Protein AF-A0A7C4W7H2-F1 (afdb_monomer)

Sequence (170 aa):
MSVNRYRPHLVVVMEDDSYRQLVNGAKLYARFSHNHIDARKLLGGWTKVLDGIDEEGELLKELRRFTHMHLLLLIDFDNQYDRRYEIFRERCQKADCYNRSFLLGIDHDQAEDLKHTQRNSFESLGKELVEGCLDPECPNSAWNEEHLRCNQTEIERMKKAGLFEWLFLA

Structure (mmCIF, N/CA/C/O backbone):
data_AF-A0A7C4W7H2-F1
#
_entry.id   AF-A0A7C4W7H2-F1
#
loop_
_atom_site.group_PDB
_atom_site.id
_atom_site.type_symbol
_atom_site.label_atom_id
_atom_site.label_alt_id
_atom_site.label_comp_id
_atom_site.label_asym_id
_atom_site.label_entity_id
_atom_site.label_seq_id
_atom_site.pdbx_PDB_ins_code
_atom_site.Cartn_x
_atom_site.Cartn_y
_atom_site.Cartn_z
_atom_site.occupancy
_atom_site.B_iso_or_equiv
_atom_site.auth_seq_id
_atom_site.auth_comp_id
_atom_site.auth_asym_id
_atom_site.auth_atom_id
_atom_site.pdbx_PDB_model_num
ATOM 1 N N . MET A 1 1 ? -9.414 6.781 -18.640 1.00 51.59 1 MET A N 1
ATOM 2 C CA . MET A 1 1 ? -10.633 5.971 -18.417 1.00 51.59 1 MET A CA 1
ATOM 3 C C . MET A 1 1 ? -10.859 5.879 -16.918 1.00 51.59 1 MET A C 1
ATOM 5 O O . MET A 1 1 ? -9.876 5.879 -16.189 1.00 51.59 1 MET A O 1
ATOM 9 N N . SER A 1 2 ? -12.108 5.896 -16.453 1.00 65.19 2 SER A N 1
ATOM 10 C CA . SER A 1 2 ? -12.407 5.739 -15.023 1.00 65.19 2 SER A CA 1
ATOM 11 C C . SER A 1 2 ? -12.396 4.252 -14.655 1.00 65.19 2 SER A C 1
ATOM 13 O O . SER A 1 2 ? -12.839 3.427 -15.453 1.00 65.19 2 SER A 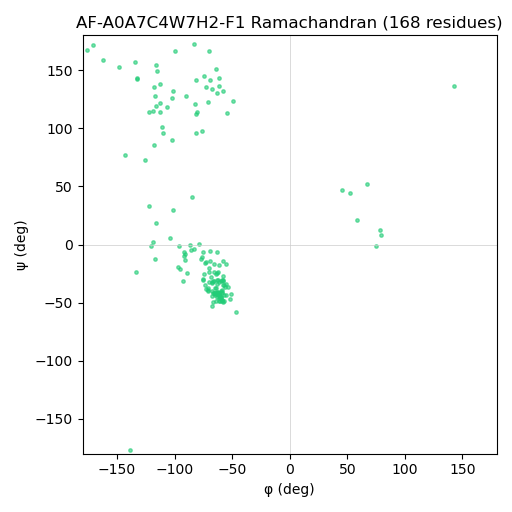O 1
ATOM 15 N N . VAL A 1 3 ? -11.873 3.915 -13.476 1.00 77.25 3 VAL A N 1
ATOM 16 C CA . VAL A 1 3 ? -11.821 2.539 -12.959 1.00 77.25 3 VAL A CA 1
ATOM 17 C C . VAL A 1 3 ? -13.234 2.044 -12.664 1.00 77.25 3 VAL A C 1
ATOM 19 O O . VAL A 1 3 ? -14.025 2.742 -12.025 1.00 77.25 3 VAL A O 1
ATOM 22 N N . ASN A 1 4 ? -13.562 0.824 -13.095 1.00 81.00 4 ASN A N 1
ATOM 23 C CA . ASN A 1 4 ? -14.842 0.209 -12.753 1.00 81.00 4 ASN A CA 1
ATOM 24 C C . ASN A 1 4 ? -14.817 -0.303 -11.304 1.00 81.00 4 ASN A C 1
ATOM 26 O O . ASN A 1 4 ? -14.373 -1.417 -11.034 1.00 81.00 4 ASN A O 1
ATOM 30 N N . ARG A 1 5 ? -15.355 0.498 -10.381 1.00 83.38 5 ARG A N 1
ATOM 31 C CA . ARG A 1 5 ? -15.348 0.229 -8.931 1.00 83.38 5 ARG A CA 1
ATOM 32 C C . ARG A 1 5 ? -16.229 -0.945 -8.481 1.00 83.38 5 ARG A C 1
ATOM 34 O O . ARG A 1 5 ? -16.206 -1.309 -7.310 1.00 83.38 5 ARG A O 1
ATOM 41 N N . TYR A 1 6 ? -17.007 -1.545 -9.384 1.00 81.69 6 TYR A N 1
ATOM 42 C CA . TYR A 1 6 ? -17.821 -2.733 -9.093 1.00 81.69 6 TYR A CA 1
ATOM 43 C C . TYR A 1 6 ? -17.099 -4.053 -9.387 1.00 81.69 6 TYR A C 1
ATOM 45 O O . TYR A 1 6 ? -17.598 -5.114 -9.022 1.00 81.69 6 TYR A O 1
ATOM 53 N N . ARG A 1 7 ? -15.936 -3.998 -10.044 1.00 88.06 7 ARG A N 1
ATOM 54 C CA . ARG A 1 7 ? -15.047 -5.146 -10.264 1.00 88.06 7 ARG A CA 1
ATOM 55 C C . ARG A 1 7 ? -13.895 -5.127 -9.252 1.00 88.06 7 ARG A C 1
ATOM 57 O O . ARG A 1 7 ? -13.703 -4.098 -8.598 1.00 88.06 7 ARG A O 1
ATOM 64 N N . PRO A 1 8 ? -13.132 -6.228 -9.109 1.00 90.75 8 PRO A N 1
ATOM 65 C CA . PRO A 1 8 ? -11.868 -6.202 -8.381 1.00 90.75 8 PRO A CA 1
ATOM 66 C C . PRO A 1 8 ? -10.999 -5.043 -8.859 1.00 90.75 8 PRO A C 1
ATOM 68 O O . PRO A 1 8 ? -10.762 -4.901 -10.055 1.00 90.75 8 PRO A O 1
ATOM 71 N N . HIS A 1 9 ? -10.601 -4.169 -7.943 1.00 92.44 9 HIS A N 1
ATOM 72 C CA . HIS A 1 9 ? -9.766 -3.018 -8.262 1.00 92.44 9 HIS A CA 1
ATOM 73 C C . HIS A 1 9 ? -8.860 -2.669 -7.086 1.00 92.44 9 HIS A C 1
ATOM 75 O O . HIS A 1 9 ? -9.182 -2.938 -5.928 1.00 92.44 9 HIS A O 1
ATOM 81 N N . LEU A 1 10 ? -7.725 -2.061 -7.409 1.00 93.19 10 LEU A N 1
ATOM 82 C CA . LEU A 1 10 ? -6.713 -1.590 -6.485 1.00 93.19 10 LEU A CA 1
ATOM 83 C C . LEU A 1 10 ? -6.770 -0.067 -6.411 1.00 93.19 10 LEU A C 1
ATOM 85 O O . LEU A 1 10 ? -6.532 0.621 -7.405 1.00 93.19 10 LEU A O 1
ATOM 89 N N . VAL A 1 11 ? -7.057 0.470 -5.234 1.00 94.00 11 VAL A N 1
ATOM 90 C CA . VAL A 1 11 ? -6.852 1.889 -4.948 1.00 94.00 11 VAL A CA 1
ATOM 91 C C . VAL A 1 11 ? -5.442 2.052 -4.405 1.00 94.00 11 VAL A C 1
ATOM 93 O O . VAL A 1 11 ? -5.065 1.362 -3.462 1.00 94.00 11 VAL A O 1
ATOM 96 N N . VAL A 1 12 ? -4.670 2.961 -4.995 1.00 93.38 12 VAL A N 1
ATOM 97 C CA . VAL A 1 12 ? -3.297 3.241 -4.566 1.00 93.38 12 VAL A CA 1
ATOM 98 C C . VAL A 1 12 ? -3.235 4.646 -3.987 1.00 93.38 12 VAL A C 1
ATOM 100 O O . VAL A 1 12 ? -3.566 5.617 -4.674 1.00 93.38 12 VAL A O 1
ATOM 103 N N . VAL A 1 13 ? -2.814 4.756 -2.731 1.00 93.69 13 VAL A N 1
ATOM 104 C CA . VAL A 1 13 ? -2.543 6.031 -2.057 1.00 93.69 13 VAL A CA 1
ATOM 105 C C . VAL A 1 13 ? -1.054 6.148 -1.780 1.00 93.69 13 VAL A C 1
ATOM 107 O O . VAL A 1 13 ? -0.402 5.171 -1.430 1.00 93.69 13 VAL A O 1
ATOM 110 N N . MET A 1 14 ? -0.515 7.341 -2.003 1.00 90.69 14 MET A N 1
ATOM 111 C CA . MET A 1 14 ? 0.924 7.580 -2.048 1.00 90.69 14 MET A CA 1
ATOM 112 C C . MET A 1 14 ? 1.279 8.794 -1.207 1.00 90.69 14 MET A C 1
ATOM 114 O O . MET A 1 14 ? 0.554 9.797 -1.198 1.00 90.69 14 MET A O 1
ATOM 118 N N . GLU A 1 15 ? 2.419 8.701 -0.539 1.00 89.06 15 GLU A N 1
ATOM 119 C CA . GLU A 1 15 ? 2.987 9.798 0.227 1.00 89.06 15 GLU A CA 1
ATOM 120 C C . GLU A 1 15 ? 3.448 10.958 -0.669 1.00 89.06 15 GLU A C 1
ATOM 122 O O . GLU A 1 15 ? 3.001 12.092 -0.460 1.00 89.06 15 GLU A O 1
ATOM 127 N N . ASP A 1 16 ? 4.280 10.679 -1.679 1.00 83.56 16 ASP A N 1
ATOM 128 C CA . ASP A 1 16 ? 5.051 11.684 -2.419 1.00 83.56 16 ASP A CA 1
ATOM 129 C C . ASP A 1 16 ? 5.105 11.460 -3.950 1.00 83.56 16 ASP A C 1
ATOM 131 O O . ASP A 1 16 ? 4.478 10.559 -4.517 1.00 83.56 16 ASP A O 1
ATOM 135 N N . ASP A 1 17 ? 5.859 12.324 -4.640 1.00 82.44 17 ASP A N 1
ATOM 136 C CA . ASP A 1 17 ? 6.041 12.258 -6.094 1.00 82.44 17 ASP A CA 1
ATOM 137 C C . ASP A 1 17 ? 6.833 11.025 -6.552 1.00 82.44 17 ASP A C 1
ATOM 139 O O . ASP A 1 17 ? 6.547 10.473 -7.617 1.00 82.44 17 ASP A O 1
ATOM 143 N N . SER A 1 18 ? 7.794 10.569 -5.747 1.00 82.88 18 SER A N 1
ATOM 144 C CA . SER A 1 18 ? 8.646 9.417 -6.047 1.00 82.88 18 SER A CA 1
ATOM 145 C C . SER A 1 18 ? 7.805 8.147 -6.184 1.00 82.88 18 SER A C 1
ATOM 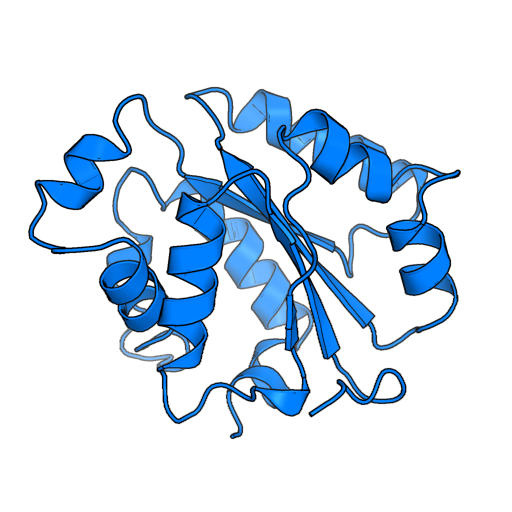147 O O . SER A 1 18 ? 7.901 7.437 -7.191 1.00 82.88 18 SER A O 1
ATOM 149 N N . TYR A 1 19 ? 6.874 7.918 -5.253 1.00 84.56 19 TYR A N 1
ATOM 150 C CA . TYR A 1 19 ? 5.927 6.802 -5.335 1.00 84.56 19 TYR A CA 1
ATOM 151 C C . TYR A 1 19 ? 4.961 6.933 -6.518 1.00 84.56 19 TYR A C 1
ATOM 153 O O . TYR A 1 19 ? 4.594 5.927 -7.129 1.00 84.56 19 TYR A O 1
ATOM 161 N N . ARG A 1 20 ? 4.596 8.157 -6.925 1.00 86.44 20 ARG A N 1
ATOM 162 C CA . ARG A 1 20 ? 3.811 8.364 -8.155 1.00 86.44 20 ARG A CA 1
ATOM 163 C C . ARG A 1 20 ? 4.576 7.930 -9.397 1.00 86.44 20 ARG A C 1
ATOM 165 O O . ARG A 1 20 ? 3.982 7.304 -10.274 1.00 86.44 20 ARG A O 1
ATOM 172 N N . GLN A 1 21 ? 5.864 8.252 -9.485 1.00 85.50 21 GLN A N 1
ATOM 173 C CA . GLN A 1 21 ? 6.711 7.807 -10.593 1.00 85.50 21 GLN A CA 1
ATOM 174 C C . GLN A 1 21 ? 6.842 6.283 -10.608 1.00 85.50 21 GLN A C 1
ATOM 176 O O . GLN A 1 21 ? 6.698 5.685 -11.670 1.00 85.50 21 GLN A O 1
ATOM 181 N N . LEU A 1 22 ? 6.993 5.652 -9.440 1.00 86.25 22 LEU A N 1
ATOM 182 C CA . LEU A 1 22 ? 7.002 4.194 -9.304 1.00 86.25 22 LEU A CA 1
ATOM 183 C C . LEU A 1 22 ? 5.696 3.570 -9.823 1.00 86.25 22 LEU A C 1
ATOM 185 O O . LEU A 1 22 ? 5.723 2.668 -10.658 1.00 86.25 22 LEU A O 1
ATOM 189 N N . VAL A 1 23 ? 4.538 4.093 -9.413 1.00 87.44 23 VAL A N 1
ATOM 190 C CA . VAL A 1 23 ? 3.231 3.606 -9.890 1.00 87.44 23 VAL A CA 1
ATOM 191 C C . VAL A 1 23 ? 3.043 3.834 -11.391 1.00 87.44 23 VAL A C 1
ATOM 193 O O . VAL A 1 23 ? 2.462 2.988 -12.071 1.00 87.44 23 VAL A O 1
ATOM 196 N N . ASN A 1 24 ? 3.515 4.958 -11.930 1.00 87.69 24 ASN A N 1
ATOM 197 C CA . ASN A 1 24 ? 3.479 5.209 -13.371 1.00 87.69 24 ASN A CA 1
ATOM 198 C C . ASN A 1 24 ? 4.365 4.218 -14.130 1.00 87.69 24 ASN A C 1
ATOM 200 O O . ASN A 1 24 ? 3.923 3.660 -15.129 1.00 87.69 24 ASN A O 1
ATOM 204 N N . GLY A 1 25 ? 5.549 3.923 -13.597 1.00 87.25 25 GLY A N 1
ATOM 205 C CA . GLY A 1 25 ? 6.452 2.900 -14.104 1.00 87.25 25 GLY A CA 1
ATOM 206 C C . GLY A 1 25 ? 5.817 1.521 -14.148 1.00 87.25 25 GLY A C 1
ATOM 207 O O . GLY A 1 25 ? 5.802 0.872 -15.190 1.00 87.25 25 GLY A O 1
ATOM 208 N N . ALA A 1 26 ? 5.199 1.108 -13.040 1.00 86.19 26 ALA A N 1
ATOM 209 C CA . ALA A 1 26 ? 4.477 -0.157 -12.951 1.00 86.19 26 ALA A CA 1
ATOM 210 C C . ALA A 1 26 ? 3.374 -0.268 -14.018 1.00 86.19 26 ALA A C 1
ATOM 212 O O . ALA A 1 26 ? 3.173 -1.327 -14.611 1.00 86.19 26 ALA A O 1
ATOM 213 N N . LYS A 1 27 ? 2.699 0.845 -14.333 1.00 86.12 27 LYS A N 1
ATOM 214 C CA . LYS A 1 27 ? 1.701 0.899 -15.410 1.00 86.12 27 LYS A CA 1
ATOM 215 C C . LYS A 1 27 ? 2.284 0.692 -16.803 1.00 86.12 27 LYS A C 1
ATOM 217 O O . LYS A 1 27 ? 1.565 0.220 -17.670 1.00 86.12 27 LYS A O 1
ATOM 222 N N . LEU A 1 28 ? 3.568 0.948 -17.034 1.00 86.12 28 LEU A N 1
ATOM 223 C CA . LEU A 1 28 ? 4.188 0.685 -18.337 1.00 86.12 28 LEU A CA 1
ATOM 224 C C . LEU A 1 28 ? 4.330 -0.811 -18.651 1.00 86.12 28 LEU A C 1
ATOM 226 O O . LEU A 1 28 ? 4.589 -1.168 -19.802 1.00 86.12 28 LEU A O 1
ATOM 230 N N . TYR A 1 29 ? 4.175 -1.697 -17.664 1.00 83.81 29 TYR A N 1
ATOM 231 C CA . TYR A 1 29 ? 4.214 -3.131 -17.909 1.00 83.81 29 TYR A CA 1
ATOM 232 C C . TYR A 1 29 ? 2.962 -3.586 -18.667 1.00 83.81 29 TYR A C 1
ATOM 234 O O . TYR A 1 29 ? 1.836 -3.407 -18.211 1.00 83.81 29 TYR A O 1
ATOM 242 N N . ALA A 1 30 ? 3.159 -4.205 -19.834 1.00 74.25 30 ALA A N 1
ATOM 243 C CA . ALA A 1 30 ? 2.081 -4.489 -20.785 1.00 74.25 30 ALA A CA 1
ATOM 244 C C . ALA A 1 30 ? 0.962 -5.372 -20.214 1.00 74.25 30 ALA A C 1
ATOM 246 O O . ALA A 1 30 ? -0.191 -5.210 -20.595 1.00 74.25 30 ALA A O 1
ATOM 247 N N . ARG A 1 31 ? 1.295 -6.280 -19.288 1.00 79.25 31 ARG A N 1
ATOM 248 C CA . ARG A 1 31 ? 0.317 -7.160 -18.633 1.00 79.25 31 ARG A CA 1
ATOM 249 C C . ARG A 1 31 ? -0.390 -6.494 -17.450 1.00 79.25 31 ARG A C 1
ATOM 251 O O . ARG A 1 31 ? -1.276 -7.099 -16.862 1.00 79.25 31 ARG A O 1
ATOM 258 N N . PHE A 1 32 ? -0.026 -5.266 -17.085 1.00 78.69 32 PHE A N 1
ATOM 259 C CA . PHE A 1 32 ? -0.604 -4.554 -15.952 1.00 78.69 32 PHE A CA 1
ATOM 260 C C . PHE A 1 32 ? -1.929 -3.887 -16.325 1.00 78.69 32 PHE A C 1
ATOM 262 O O . PHE A 1 32 ? -2.022 -3.049 -17.230 1.00 78.69 32 PHE A O 1
ATOM 269 N N . SER A 1 33 ? -2.994 -4.261 -15.623 1.00 77.19 33 SER A N 1
ATOM 270 C CA . SER A 1 33 ? -4.344 -3.863 -15.996 1.00 77.19 33 SER A CA 1
ATOM 271 C C . SER A 1 33 ? -4.675 -2.453 -15.512 1.00 77.19 33 SER A C 1
ATOM 273 O O . SER A 1 33 ? -5.129 -2.231 -14.390 1.00 77.19 33 SER A O 1
ATOM 275 N N . HIS A 1 34 ? -4.503 -1.480 -16.404 1.00 75.00 34 HIS A N 1
ATOM 276 C CA . HIS A 1 34 ? -4.717 -0.058 -16.124 1.00 75.00 34 HIS A CA 1
ATOM 277 C C . HIS A 1 34 ? -6.139 0.263 -15.637 1.00 75.00 34 HIS A C 1
ATOM 279 O O . HIS A 1 34 ? -6.337 1.184 -14.849 1.00 75.00 34 HIS A O 1
ATOM 285 N N . ASN A 1 35 ? -7.135 -0.501 -16.093 1.00 78.75 35 ASN A N 1
ATOM 286 C CA . ASN A 1 35 ? -8.548 -0.273 -15.780 1.00 78.75 35 ASN A CA 1
ATOM 287 C C . ASN A 1 35 ? -8.950 -0.718 -14.369 1.00 78.75 35 ASN A C 1
ATOM 289 O O . ASN A 1 35 ? -10.053 -0.390 -13.931 1.00 78.75 35 ASN A O 1
ATOM 293 N N . HIS A 1 36 ? -8.076 -1.446 -13.670 1.00 86.00 36 HIS A N 1
ATOM 294 C CA . HIS A 1 36 ? -8.311 -1.921 -12.311 1.00 86.00 36 HIS A CA 1
ATOM 295 C C . HIS A 1 36 ? -7.541 -1.107 -11.263 1.00 86.00 36 HIS A C 1
ATOM 297 O O . HIS A 1 36 ? -7.579 -1.472 -10.095 1.00 86.00 36 HIS A O 1
ATOM 303 N N . ILE A 1 37 ? -6.853 -0.019 -11.637 1.00 87.44 37 ILE A N 1
ATOM 304 C CA . ILE A 1 37 ? -5.977 0.731 -10.722 1.00 87.44 37 ILE A CA 1
ATOM 305 C C . ILE A 1 37 ? -6.401 2.190 -10.619 1.00 87.44 37 ILE A C 1
ATOM 307 O O . ILE A 1 37 ? -6.266 2.963 -11.569 1.00 87.44 37 ILE A O 1
ATOM 311 N N . ASP A 1 38 ? -6.859 2.582 -9.434 1.00 89.25 38 ASP A N 1
ATOM 312 C CA . ASP A 1 38 ? -7.223 3.958 -9.093 1.00 89.25 38 ASP A CA 1
ATOM 313 C C . ASP A 1 38 ? -6.096 4.585 -8.258 1.00 89.25 38 ASP A C 1
ATOM 315 O O . ASP A 1 38 ? -6.061 4.468 -7.032 1.00 89.25 38 ASP A O 1
ATOM 319 N N . ALA A 1 39 ? -5.130 5.213 -8.933 1.00 87.94 39 ALA A N 1
ATOM 320 C CA . ALA A 1 39 ? -4.045 5.935 -8.270 1.00 87.94 39 ALA A CA 1
ATOM 321 C C . ALA A 1 39 ? -4.535 7.323 -7.829 1.00 87.94 39 ALA A C 1
ATOM 323 O O . ALA A 1 39 ? -4.869 8.169 -8.664 1.00 87.94 39 ALA A O 1
ATOM 324 N N . ARG A 1 40 ? -4.591 7.549 -6.515 1.00 88.75 40 ARG A N 1
ATOM 325 C CA . ARG A 1 40 ? -5.134 8.770 -5.909 1.00 88.75 40 ARG A CA 1
ATOM 326 C C . ARG A 1 40 ? -4.104 9.901 -5.864 1.00 88.75 40 ARG A C 1
ATOM 328 O O . ARG A 1 40 ? -2.933 9.738 -6.202 1.00 88.75 40 ARG A O 1
ATOM 335 N N . LYS A 1 41 ? -4.578 11.084 -5.463 1.00 84.81 41 LYS A N 1
ATOM 336 C CA . LYS A 1 41 ? -3.724 12.256 -5.239 1.00 84.81 41 LYS A CA 1
ATOM 337 C C . LYS A 1 41 ? -2.742 11.991 -4.097 1.00 84.81 41 LYS A C 1
ATOM 339 O O . LYS A 1 41 ? -3.060 11.256 -3.166 1.00 84.81 41 LYS A O 1
ATOM 344 N N . LEU A 1 42 ? -1.589 12.644 -4.182 1.00 86.75 42 LEU A N 1
ATOM 345 C CA . LEU A 1 42 ? -0.558 12.621 -3.149 1.00 86.75 42 LEU A CA 1
ATOM 346 C C . LEU A 1 42 ? -1.096 13.208 -1.847 1.00 86.75 42 LEU A C 1
ATOM 348 O O . LEU A 1 42 ? -1.775 14.239 -1.871 1.00 86.75 42 LEU A O 1
ATOM 352 N N . LEU A 1 43 ? -0.785 12.556 -0.729 1.00 83.50 43 LEU A N 1
ATOM 353 C CA . LEU A 1 43 ? -1.263 12.970 0.589 1.00 83.50 43 LEU A CA 1
ATOM 354 C C . LEU A 1 43 ? -0.226 13.819 1.346 1.00 83.50 43 LEU A C 1
ATOM 356 O O . LEU A 1 43 ? -0.609 14.610 2.211 1.00 83.50 43 LEU A O 1
ATOM 360 N N . GLY A 1 44 ? 1.056 13.771 0.963 1.00 80.38 44 GLY A N 1
ATOM 361 C CA . GLY A 1 44 ? 2.110 14.613 1.537 1.00 80.38 44 GLY A CA 1
ATOM 362 C C . GLY A 1 44 ? 2.390 14.264 2.998 1.00 80.38 44 GLY A C 1
ATOM 363 O O . GLY A 1 44 ? 2.290 15.139 3.866 1.00 80.38 44 GLY A O 1
ATOM 364 N N . GLY A 1 45 ? 2.635 12.975 3.251 1.00 85.44 45 GLY A N 1
ATOM 365 C CA . GLY A 1 45 ? 3.032 12.404 4.541 1.00 85.44 45 GLY A CA 1
ATOM 366 C C . GLY A 1 45 ? 2.401 11.035 4.823 1.00 85.44 45 GLY A C 1
ATOM 367 O O . GLY A 1 45 ? 1.190 10.866 4.652 1.00 85.44 45 GLY A O 1
ATOM 368 N N . TRP A 1 46 ? 3.189 10.083 5.327 1.00 89.00 46 TRP A N 1
ATOM 369 C CA . TRP A 1 46 ? 2.723 8.732 5.672 1.00 89.00 46 TRP A CA 1
ATOM 370 C C . TRP A 1 46 ? 1.585 8.716 6.706 1.00 89.00 46 TRP A C 1
ATOM 372 O O . TRP A 1 46 ? 0.675 7.897 6.604 1.00 89.00 46 TRP A O 1
ATOM 382 N N . THR A 1 47 ? 1.564 9.642 7.674 1.00 90.25 47 THR A N 1
ATOM 383 C CA . THR A 1 47 ? 0.470 9.709 8.661 1.00 90.25 47 THR A CA 1
ATOM 384 C C . THR A 1 47 ? -0.866 9.965 7.973 1.00 90.25 47 THR A C 1
ATOM 386 O O . THR A 1 47 ? -1.820 9.245 8.222 1.00 90.25 47 THR A O 1
ATOM 389 N N . LYS A 1 48 ? -0.911 10.889 7.004 1.00 90.31 48 LYS A N 1
ATOM 390 C CA . LYS A 1 48 ? -2.130 11.173 6.230 1.00 90.31 48 LYS A CA 1
ATOM 391 C C . LYS A 1 48 ? -2.542 10.005 5.337 1.00 90.31 48 LYS A C 1
ATOM 393 O O . LYS A 1 48 ? -3.728 9.820 5.081 1.00 90.31 48 LYS A O 1
ATOM 398 N N . VAL A 1 49 ? -1.566 9.236 4.847 1.00 90.00 49 VAL A N 1
ATOM 399 C CA . VAL A 1 49 ? -1.815 7.986 4.117 1.00 90.00 49 VAL A CA 1
ATOM 400 C C . VAL A 1 49 ? -2.549 6.989 5.021 1.00 90.00 49 VAL A C 1
ATOM 402 O O . VAL A 1 49 ? -3.554 6.420 4.596 1.00 90.00 49 VAL A O 1
ATOM 405 N N . LEU A 1 50 ? -2.122 6.847 6.281 1.00 91.25 50 LEU A N 1
ATOM 406 C CA . LEU A 1 50 ? -2.789 5.985 7.261 1.00 91.25 50 LEU A CA 1
ATOM 407 C C . LEU A 1 50 ? -4.102 6.569 7.809 1.00 91.25 50 LEU A C 1
ATOM 409 O O . LEU A 1 50 ? -5.024 5.814 8.089 1.00 91.25 50 LEU A O 1
ATOM 413 N N . ASP A 1 51 ? -4.259 7.887 7.908 1.00 91.44 51 ASP A N 1
ATOM 414 C CA . ASP A 1 51 ? -5.513 8.493 8.390 1.00 91.44 51 ASP A CA 1
ATOM 415 C C . ASP A 1 51 ? -6.701 8.165 7.466 1.00 91.44 51 ASP A C 1
ATOM 417 O O . ASP A 1 51 ? -7.856 8.122 7.889 1.00 91.44 51 ASP A O 1
ATOM 421 N N . GLY A 1 52 ? -6.434 7.847 6.195 1.00 86.88 52 GLY A N 1
ATOM 422 C CA . GLY A 1 52 ? -7.462 7.378 5.272 1.00 86.88 52 GLY A CA 1
ATOM 423 C C . GLY A 1 52 ? -8.090 6.031 5.660 1.00 86.88 52 GLY A C 1
ATOM 424 O O . GLY A 1 52 ? -9.236 5.787 5.271 1.00 86.88 52 GLY A O 1
ATOM 425 N N . ILE A 1 53 ? -7.379 5.180 6.414 1.00 90.62 53 ILE A N 1
ATOM 426 C CA . ILE A 1 53 ? -7.866 3.866 6.877 1.00 90.62 53 ILE A CA 1
ATOM 427 C C . ILE A 1 53 ? -8.458 3.887 8.291 1.00 90.62 53 ILE A C 1
ATOM 429 O O . ILE A 1 53 ? -8.945 2.851 8.748 1.00 90.62 53 ILE A O 1
ATOM 433 N N . ASP A 1 54 ? -8.455 5.038 8.964 1.00 89.19 54 ASP A N 1
ATOM 434 C CA . ASP A 1 54 ? -9.119 5.202 10.257 1.00 89.19 54 ASP A CA 1
ATOM 435 C C . ASP A 1 54 ? -10.652 5.162 10.110 1.00 89.19 54 ASP A C 1
ATOM 437 O O . ASP A 1 54 ? -11.198 5.279 9.012 1.00 89.19 54 ASP A O 1
ATOM 441 N N . GLU A 1 55 ? -11.372 5.016 11.229 1.00 83.12 55 GLU A N 1
ATOM 442 C CA . GLU A 1 55 ? -12.839 4.854 11.258 1.00 83.12 55 GLU A CA 1
ATOM 443 C C . GLU A 1 55 ? -13.605 5.949 10.499 1.00 83.12 55 GLU A C 1
ATOM 445 O O . GLU A 1 55 ? -14.617 5.672 9.847 1.00 83.12 55 GLU A O 1
ATOM 450 N N . GLU A 1 56 ? -13.108 7.183 10.560 1.00 84.12 56 GLU A N 1
ATOM 451 C CA . GLU A 1 56 ? -13.696 8.353 9.904 1.00 84.12 56 GLU A CA 1
ATOM 452 C C . GLU A 1 56 ? -13.135 8.598 8.494 1.00 84.12 56 GLU A C 1
ATOM 454 O O . GLU A 1 56 ? -13.670 9.433 7.755 1.00 84.12 56 GLU A O 1
ATOM 459 N N . GLY A 1 57 ? -12.095 7.856 8.107 1.00 87.12 57 GLY A N 1
ATOM 460 C CA . GLY A 1 57 ? -11.360 8.008 6.861 1.00 87.12 57 GLY A CA 1
ATOM 461 C C . GLY A 1 57 ? -12.170 7.615 5.626 1.00 87.12 57 GLY A C 1
ATOM 462 O O . GLY A 1 57 ? -12.937 6.647 5.610 1.00 87.12 57 GLY A O 1
ATOM 463 N N . GLU A 1 58 ? -11.991 8.370 4.542 1.00 89.81 58 GLU A N 1
ATOM 464 C CA . GLU A 1 58 ? -12.719 8.135 3.291 1.00 89.81 58 GLU A CA 1
ATOM 465 C C . GLU A 1 58 ? -12.325 6.813 2.614 1.00 89.81 58 GLU A C 1
ATOM 467 O O . GLU A 1 58 ? -13.186 6.163 2.019 1.00 89.81 58 GLU A O 1
ATOM 472 N N . LEU A 1 59 ? -11.068 6.358 2.743 1.00 90.88 59 LEU A N 1
ATOM 473 C CA . LEU A 1 59 ? -10.644 5.082 2.146 1.00 90.88 59 LEU A CA 1
ATOM 474 C C . LEU A 1 59 ? -11.334 3.910 2.837 1.00 90.88 59 LEU A C 1
ATOM 476 O O . LEU A 1 59 ? -11.778 2.989 2.157 1.00 90.88 59 LEU A O 1
ATOM 480 N N . LEU A 1 60 ? -11.484 3.952 4.165 1.00 92.62 60 LEU A N 1
ATOM 481 C CA . LEU A 1 60 ? -12.206 2.912 4.892 1.00 92.62 60 LEU A CA 1
ATOM 482 C C . LEU A 1 60 ? -13.694 2.882 4.517 1.00 92.62 60 LEU A C 1
ATOM 484 O O . LEU A 1 60 ? -14.257 1.803 4.314 1.00 92.62 60 LEU A O 1
ATOM 488 N N . LYS A 1 61 ? -14.337 4.050 4.384 1.00 93.00 61 LYS A N 1
ATOM 489 C CA . LYS A 1 61 ? -15.735 4.144 3.923 1.00 93.00 61 LYS A CA 1
ATOM 490 C C . LYS A 1 61 ? -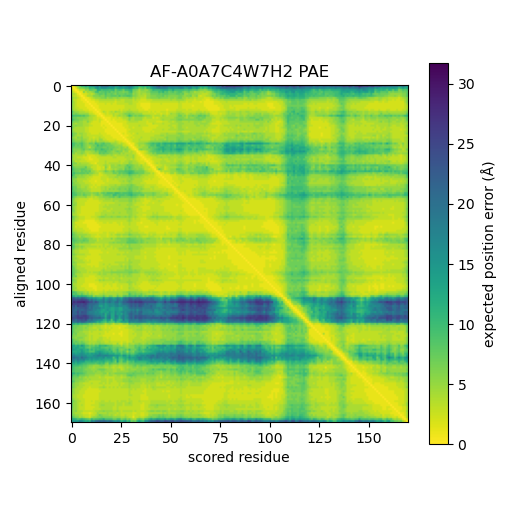15.899 3.553 2.524 1.00 9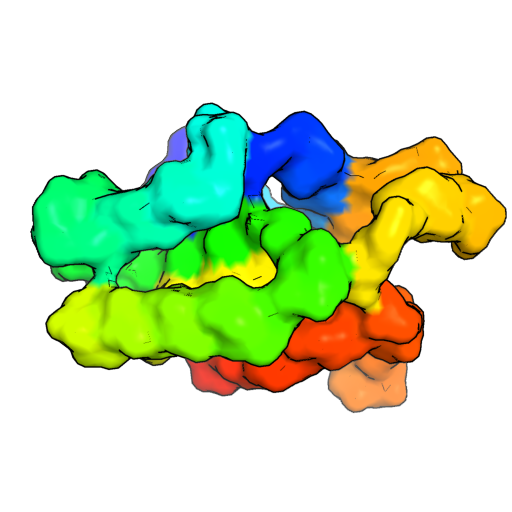3.00 61 LYS A C 1
ATOM 492 O O . LYS A 1 61 ? -16.829 2.777 2.294 1.00 93.00 61 LYS A O 1
ATOM 497 N N . GLU A 1 62 ? -14.993 3.875 1.602 1.00 92.50 62 GLU A N 1
ATOM 498 C CA . GLU A 1 62 ? -14.982 3.287 0.261 1.00 92.50 62 GLU A CA 1
ATOM 499 C C . GLU A 1 62 ? -14.747 1.771 0.310 1.00 92.50 62 GLU A C 1
ATOM 501 O O . GLU A 1 62 ? -15.502 1.027 -0.310 1.00 92.50 62 GLU A O 1
ATOM 506 N N . LEU A 1 63 ? -13.784 1.296 1.103 1.00 92.56 63 LEU A N 1
ATOM 507 C CA . LEU A 1 63 ? -13.458 -0.125 1.243 1.00 92.56 63 LEU A CA 1
ATOM 508 C C . LEU A 1 63 ? -14.619 -0.946 1.834 1.00 92.56 63 LEU A C 1
ATOM 510 O O . LEU A 1 63 ? -14.823 -2.110 1.477 1.00 92.56 63 LEU A O 1
ATOM 514 N N . ARG A 1 64 ? -15.405 -0.351 2.740 1.00 92.19 64 ARG A N 1
ATOM 515 C CA . ARG A 1 64 ? -16.645 -0.943 3.271 1.00 92.19 64 ARG A CA 1
ATOM 516 C C . ARG A 1 64 ? -17.754 -0.964 2.224 1.00 92.19 64 ARG A C 1
ATOM 518 O O . ARG A 1 64 ? -18.491 -1.941 2.133 1.00 92.19 64 ARG A O 1
ATOM 525 N N . ARG A 1 65 ? -17.862 0.093 1.416 1.00 92.81 65 ARG A N 1
ATOM 526 C CA . ARG A 1 65 ? -18.865 0.207 0.350 1.00 92.81 65 ARG A CA 1
ATOM 527 C C . ARG A 1 65 ? -18.585 -0.731 -0.828 1.00 92.81 65 ARG A C 1
ATOM 529 O O . ARG A 1 65 ? -19.522 -1.288 -1.394 1.00 92.81 65 ARG A O 1
ATOM 536 N N . PHE A 1 66 ? -17.322 -0.882 -1.214 1.00 93.00 66 PHE A N 1
ATOM 537 C CA . PHE A 1 66 ? -16.887 -1.678 -2.358 1.00 93.00 66 PHE A CA 1
ATOM 538 C C . PHE A 1 66 ? -16.150 -2.925 -1.868 1.00 93.00 66 PHE A C 1
ATOM 540 O O . PHE A 1 66 ? -14.955 -2.906 -1.597 1.00 93.00 66 PHE A O 1
ATOM 547 N N . THR A 1 67 ? -16.861 -4.046 -1.769 1.00 91.12 67 THR A N 1
ATOM 548 C CA . THR A 1 67 ? -16.318 -5.291 -1.198 1.00 91.12 67 THR A CA 1
ATOM 549 C C . THR A 1 67 ? -15.130 -5.862 -1.978 1.00 91.12 67 THR A C 1
ATOM 551 O O . THR A 1 67 ? -14.232 -6.438 -1.372 1.00 91.12 67 THR A O 1
ATOM 554 N N . HIS A 1 68 ? -15.082 -5.637 -3.294 1.00 91.31 68 HIS A N 1
ATOM 555 C CA . HIS A 1 68 ? -13.995 -6.069 -4.185 1.00 91.31 68 HIS A CA 1
ATOM 556 C C . HIS A 1 68 ? -12.816 -5.080 -4.265 1.00 91.31 68 HIS A C 1
ATOM 558 O O . HIS A 1 68 ? -11.860 -5.315 -5.009 1.00 91.31 68 HIS A O 1
ATOM 564 N N . MET A 1 69 ? -12.893 -3.957 -3.547 1.00 93.69 69 MET A N 1
ATOM 565 C CA . MET A 1 69 ? -11.805 -2.990 -3.465 1.00 93.69 69 MET A CA 1
ATOM 566 C C . MET A 1 69 ? -10.672 -3.551 -2.606 1.00 93.69 69 MET A C 1
ATOM 568 O O . MET A 1 69 ? -10.908 -4.077 -1.517 1.00 93.69 69 MET A O 1
ATOM 572 N N . HIS A 1 70 ? -9.451 -3.374 -3.094 1.00 95.62 70 HIS A N 1
ATOM 573 C CA . HIS A 1 70 ? -8.219 -3.550 -2.340 1.00 95.62 70 HIS A CA 1
ATOM 574 C C . HIS A 1 70 ? -7.511 -2.205 -2.228 1.00 95.62 70 HIS A C 1
ATOM 576 O O . HIS A 1 70 ? -7.619 -1.361 -3.123 1.00 95.62 70 HIS A O 1
ATOM 582 N N . LEU A 1 71 ? -6.785 -2.007 -1.137 1.00 95.50 71 LEU A N 1
ATOM 583 C CA . LEU A 1 71 ? -6.057 -0.781 -0.862 1.00 95.50 71 LEU A CA 1
ATOM 584 C C . LEU A 1 71 ? -4.560 -1.071 -0.787 1.00 95.50 71 LEU A C 1
ATOM 586 O O . LEU A 1 71 ? -4.132 -1.946 -0.042 1.00 95.50 71 LEU A O 1
ATOM 590 N N . LEU A 1 72 ? -3.776 -0.311 -1.542 1.00 95.31 72 LEU A N 1
ATOM 591 C CA . LEU A 1 72 ? -2.324 -0.300 -1.464 1.00 95.31 72 LEU A CA 1
ATOM 592 C C . LEU A 1 72 ? -1.864 1.080 -1.001 1.00 95.31 72 LEU A C 1
ATOM 594 O O . LEU A 1 72 ? -2.131 2.091 -1.655 1.00 95.31 72 LEU A O 1
ATOM 598 N N . LEU A 1 73 ? -1.181 1.108 0.133 1.00 94.81 73 LEU A N 1
ATOM 599 C CA . LEU A 1 73 ? -0.588 2.295 0.716 1.00 94.81 73 LEU A CA 1
ATOM 600 C C . LEU A 1 73 ? 0.911 2.263 0.415 1.00 94.81 73 LEU A C 1
ATOM 602 O O . LEU A 1 73 ? 1.566 1.264 0.700 1.00 94.81 73 LEU A O 1
ATOM 606 N N . LEU A 1 74 ? 1.426 3.335 -0.185 1.00 92.50 74 LEU A N 1
ATOM 607 C CA . LEU A 1 74 ? 2.842 3.509 -0.498 1.00 92.50 74 LEU A CA 1
ATOM 608 C C . LEU A 1 74 ? 3.418 4.636 0.359 1.00 92.50 74 LEU A C 1
ATOM 610 O O . LEU A 1 74 ? 2.994 5.789 0.211 1.00 92.50 74 LEU A O 1
ATOM 614 N N . ILE A 1 75 ? 4.344 4.293 1.256 1.00 90.62 75 ILE A N 1
ATOM 615 C CA . ILE A 1 75 ? 4.984 5.236 2.185 1.00 90.62 75 ILE A CA 1
ATOM 616 C C . ILE A 1 75 ? 6.493 5.030 2.226 1.00 90.62 75 ILE A C 1
ATOM 618 O O . ILE A 1 75 ? 6.975 3.935 1.954 1.00 90.62 75 ILE A O 1
ATOM 622 N N . ASP A 1 76 ? 7.229 6.057 2.628 1.00 86.25 76 ASP A N 1
ATOM 623 C CA . ASP A 1 76 ? 8.602 5.883 3.092 1.00 86.25 76 ASP A CA 1
ATOM 624 C C . ASP A 1 76 ? 8.605 5.262 4.496 1.00 86.25 76 ASP A C 1
ATOM 626 O O . ASP A 1 76 ? 7.714 5.538 5.310 1.00 86.25 76 ASP A O 1
ATOM 630 N N . PHE A 1 77 ? 9.583 4.412 4.797 1.00 87.00 77 PHE A N 1
ATOM 631 C CA . PHE A 1 77 ? 9.775 3.869 6.136 1.00 87.00 77 PHE A CA 1
ATOM 632 C C . PHE A 1 77 ? 10.803 4.646 6.965 1.00 87.00 77 PHE A C 1
ATOM 634 O O . PHE A 1 77 ? 10.703 4.599 8.192 1.00 87.00 77 PHE A O 1
ATOM 641 N N . ASP A 1 78 ? 11.719 5.409 6.356 1.00 84.25 78 ASP A N 1
ATOM 642 C CA . ASP A 1 78 ? 12.789 6.163 7.037 1.00 84.25 78 ASP A CA 1
ATOM 643 C C . ASP A 1 78 ? 13.531 5.342 8.125 1.00 84.25 78 ASP A C 1
ATOM 645 O O . ASP A 1 78 ? 13.683 5.803 9.265 1.00 84.25 78 ASP A O 1
ATOM 649 N N . ASN A 1 79 ? 13.927 4.095 7.827 1.00 82.38 79 ASN A N 1
ATOM 650 C CA . ASN A 1 79 ? 14.540 3.147 8.781 1.00 82.38 79 ASN A CA 1
ATOM 651 C C . ASN A 1 79 ? 13.664 2.834 10.016 1.00 82.38 79 ASN A C 1
ATOM 653 O O . ASN A 1 79 ? 14.160 2.441 11.075 1.00 82.38 79 ASN A O 1
ATOM 657 N N . GLN A 1 80 ? 12.351 3.049 9.921 1.00 88.00 80 GLN A N 1
ATOM 658 C CA . GLN A 1 80 ? 11.369 2.808 10.982 1.00 88.00 80 GLN A CA 1
ATOM 659 C C . GLN A 1 80 ? 10.282 1.828 10.526 1.00 88.00 80 GLN A C 1
ATOM 661 O O . GLN A 1 80 ? 9.133 1.945 10.969 1.00 88.00 80 GLN A O 1
ATOM 666 N N . TYR A 1 81 ? 10.638 0.865 9.666 1.00 89.50 81 TYR A N 1
ATOM 667 C CA . TYR A 1 81 ? 9.719 -0.147 9.145 1.00 89.50 81 TYR A CA 1
ATOM 668 C C . TYR A 1 81 ? 8.867 -0.787 10.245 1.00 89.50 81 TYR A C 1
ATOM 670 O O . TYR A 1 81 ? 7.647 -0.642 10.213 1.00 89.50 81 TYR A O 1
ATOM 678 N N . ASP A 1 82 ? 9.489 -1.390 11.265 1.00 90.25 82 ASP A N 1
ATOM 679 C CA . ASP A 1 82 ? 8.763 -2.098 12.330 1.00 90.25 82 ASP A CA 1
ATOM 680 C C . ASP A 1 82 ? 7.729 -1.195 13.013 1.00 90.25 82 ASP A C 1
ATOM 682 O O . ASP A 1 82 ? 6.576 -1.573 13.215 1.00 90.25 82 ASP A O 1
ATOM 686 N N . ARG A 1 83 ? 8.119 0.050 13.309 1.00 93.12 83 ARG A N 1
ATOM 687 C CA . ARG A 1 83 ? 7.250 1.025 13.974 1.00 93.12 83 ARG A CA 1
ATOM 688 C C . ARG A 1 83 ? 6.077 1.439 13.087 1.00 93.12 83 ARG A C 1
ATOM 690 O O . ARG A 1 83 ? 4.945 1.478 13.563 1.00 93.12 83 ARG A O 1
ATOM 697 N N . ARG A 1 84 ? 6.325 1.807 11.826 1.00 93.56 84 ARG A N 1
ATOM 698 C CA . ARG A 1 84 ? 5.265 2.286 10.917 1.00 93.56 84 ARG A CA 1
ATOM 699 C C . ARG A 1 84 ? 4.342 1.149 10.492 1.00 93.56 84 ARG A C 1
ATOM 701 O O . ARG A 1 84 ? 3.131 1.352 10.412 1.00 93.56 84 ARG A O 1
ATOM 708 N N . TYR A 1 85 ? 4.899 -0.038 10.274 1.00 94.12 85 TYR A N 1
ATOM 709 C CA . TYR A 1 85 ? 4.138 -1.230 9.937 1.00 94.12 85 TYR A CA 1
ATOM 710 C C . TYR A 1 85 ? 3.230 -1.669 11.091 1.00 94.12 85 TYR A C 1
ATOM 712 O O . TYR A 1 85 ? 2.061 -1.969 10.851 1.00 94.12 85 TYR A O 1
ATOM 720 N N . GLU A 1 86 ? 3.706 -1.634 12.342 1.00 95.06 86 GLU A N 1
ATOM 721 C CA . GLU A 1 86 ? 2.863 -1.966 13.498 1.00 95.06 86 GLU A CA 1
ATOM 722 C C . GLU A 1 86 ? 1.690 -0.981 13.635 1.00 95.06 86 GLU A C 1
ATOM 724 O O . GLU A 1 86 ? 0.550 -1.410 13.791 1.00 95.06 86 GLU A O 1
ATOM 729 N N . ILE A 1 87 ? 1.918 0.327 13.443 1.00 95.38 87 ILE A N 1
ATOM 730 C CA . ILE A 1 87 ? 0.835 1.332 13.442 1.00 95.38 87 ILE A CA 1
ATOM 731 C C . ILE A 1 87 ? -0.201 1.030 12.351 1.00 95.38 87 ILE A C 1
ATOM 733 O O . ILE A 1 87 ? -1.407 1.089 12.597 1.00 95.38 87 ILE A O 1
ATOM 737 N N . PHE A 1 88 ? 0.251 0.711 11.136 1.00 95.50 88 PHE A N 1
ATOM 738 C CA . PHE A 1 88 ? -0.637 0.304 10.047 1.00 95.50 88 PHE A CA 1
ATOM 739 C C . PHE A 1 88 ? -1.453 -0.937 10.422 1.00 95.50 88 PHE A C 1
ATOM 741 O O . PHE A 1 88 ? -2.675 -0.953 10.259 1.00 95.50 88 PHE A O 1
ATOM 748 N N . ARG A 1 89 ? -0.792 -1.959 10.968 1.00 94.88 89 ARG A N 1
ATOM 749 C CA . ARG A 1 89 ? -1.419 -3.214 11.377 1.00 94.88 89 ARG A CA 1
ATOM 750 C C . ARG A 1 89 ? -2.480 -2.986 12.449 1.00 94.88 89 ARG A C 1
ATOM 752 O O . ARG A 1 89 ? -3.598 -3.471 12.283 1.00 94.88 89 ARG A O 1
ATOM 759 N N . GLU A 1 90 ? -2.164 -2.237 13.500 1.00 95.31 90 GLU A N 1
ATOM 760 C CA . GLU A 1 90 ? -3.095 -1.903 14.583 1.00 95.31 90 GLU A CA 1
ATOM 761 C C . GLU A 1 90 ? -4.329 -1.161 14.055 1.00 95.31 90 GLU A C 1
ATOM 763 O O . GLU A 1 90 ? -5.466 -1.548 14.349 1.00 95.31 90 GLU A O 1
ATOM 768 N N . ARG A 1 91 ? -4.130 -0.135 13.213 1.00 94.62 91 ARG A N 1
ATOM 769 C CA . ARG A 1 91 ? -5.232 0.616 12.585 1.00 94.62 91 ARG A CA 1
ATOM 770 C C . ARG A 1 91 ? -6.106 -0.294 11.725 1.00 94.62 91 ARG A C 1
ATOM 772 O O . ARG A 1 91 ? -7.332 -0.272 11.843 1.00 94.62 91 ARG A O 1
ATOM 779 N N . CYS A 1 92 ? -5.491 -1.150 10.912 1.00 93.38 92 CYS A N 1
ATOM 780 C CA . CYS A 1 92 ? -6.214 -2.098 10.074 1.00 93.38 92 CYS A CA 1
ATOM 781 C C . CYS A 1 92 ? -6.988 -3.156 10.866 1.00 93.38 92 CYS A C 1
ATOM 783 O O . CYS A 1 92 ? -8.076 -3.549 10.442 1.00 93.38 92 CYS A O 1
ATOM 785 N N . GLN A 1 93 ? -6.441 -3.633 11.984 1.00 93.38 93 GLN A N 1
ATOM 786 C CA . GLN A 1 93 ? -7.118 -4.581 12.869 1.00 93.38 93 GLN A CA 1
ATOM 787 C C . GLN A 1 93 ? -8.323 -3.933 13.545 1.00 93.38 93 GLN A C 1
ATOM 789 O O . GLN A 1 93 ? -9.404 -4.517 13.545 1.00 93.38 93 GLN A O 1
ATOM 794 N N . LYS A 1 94 ? -8.170 -2.703 14.049 1.00 93.06 94 LYS A N 1
ATOM 795 C CA . LYS A 1 94 ? -9.274 -1.942 14.644 1.00 93.06 94 LYS A CA 1
ATOM 796 C C . LYS A 1 94 ? -10.409 -1.704 13.642 1.00 93.06 94 LYS A C 1
ATOM 798 O O . LYS A 1 94 ? -11.580 -1.798 13.997 1.00 93.06 94 LYS A O 1
ATOM 803 N N . ALA A 1 95 ? -10.063 -1.419 12.389 1.00 91.44 95 ALA A N 1
ATOM 804 C CA . ALA A 1 95 ? -11.024 -1.128 11.331 1.00 91.44 95 ALA A CA 1
ATOM 805 C C . ALA A 1 95 ? -11.589 -2.371 10.605 1.00 91.44 95 ALA A C 1
ATOM 807 O O . ALA A 1 95 ? -12.474 -2.206 9.758 1.00 91.44 95 ALA A O 1
ATOM 808 N N . ASP A 1 96 ? -11.089 -3.574 10.922 1.00 92.69 96 ASP A N 1
ATOM 809 C CA . ASP A 1 96 ? -11.361 -4.847 10.231 1.00 92.69 96 ASP A CA 1
ATOM 810 C C . ASP A 1 96 ? -11.119 -4.781 8.708 1.00 92.69 96 ASP A C 1
ATOM 812 O O . ASP A 1 96 ? -11.920 -5.207 7.874 1.00 92.69 96 ASP A O 1
ATOM 816 N N . CYS A 1 97 ? -9.998 -4.171 8.315 1.00 93.81 97 CYS A N 1
ATOM 817 C CA . CYS A 1 97 ? -9.639 -3.988 6.908 1.00 93.81 97 CYS A CA 1
ATOM 818 C C . CYS A 1 97 ? -8.316 -4.640 6.503 1.00 93.81 97 CYS A C 1
ATOM 820 O O . CYS A 1 97 ? -7.973 -4.613 5.322 1.00 93.81 97 CYS A O 1
ATOM 822 N N . TYR A 1 98 ? -7.609 -5.275 7.443 1.00 94.44 98 TYR A N 1
ATOM 823 C CA . TYR A 1 98 ? -6.277 -5.839 7.210 1.00 94.44 98 TYR A CA 1
ATOM 824 C C . TYR A 1 98 ? -6.231 -6.751 5.979 1.00 94.44 98 TYR A C 1
ATOM 826 O O . TYR A 1 98 ? -5.397 -6.561 5.110 1.00 94.44 98 TYR A O 1
ATOM 834 N N . ASN A 1 99 ? -7.187 -7.667 5.809 1.00 93.94 99 ASN A N 1
ATOM 835 C CA . ASN A 1 99 ? -7.171 -8.630 4.698 1.00 93.94 99 ASN A CA 1
ATOM 836 C C . ASN A 1 99 ? -7.235 -8.008 3.290 1.00 93.94 99 ASN A C 1
ATOM 838 O O . ASN A 1 99 ? -6.911 -8.688 2.320 1.00 93.94 99 ASN A O 1
ATOM 842 N N . ARG A 1 100 ? -7.659 -6.744 3.165 1.00 94.75 100 ARG A N 1
ATOM 843 C CA . ARG A 1 100 ? -7.803 -6.040 1.879 1.00 94.75 100 ARG A CA 1
ATOM 844 C C . ARG A 1 100 ? -6.914 -4.800 1.762 1.00 94.75 100 ARG A C 1
ATOM 846 O O . ARG A 1 100 ? -6.979 -4.120 0.741 1.00 94.75 100 ARG A O 1
ATOM 853 N N . SER A 1 101 ? -6.101 -4.524 2.777 1.00 96.00 101 SER A N 1
ATOM 854 C CA . SER A 1 101 ? -5.193 -3.382 2.836 1.00 96.00 101 SER A CA 1
ATOM 855 C C . SER A 1 101 ? -3.751 -3.869 2.934 1.00 96.00 101 SER A C 1
ATOM 857 O O . SER A 1 101 ? -3.442 -4.766 3.725 1.00 96.00 101 SER A O 1
ATOM 859 N N . PHE A 1 102 ? -2.873 -3.252 2.153 1.00 96.50 102 PHE A N 1
ATOM 860 C CA . PHE A 1 102 ? -1.460 -3.608 2.047 1.00 96.50 102 PHE A CA 1
ATOM 861 C C . PHE A 1 102 ? -0.595 -2.359 2.154 1.00 96.50 102 PHE A C 1
ATOM 863 O O . PHE A 1 102 ? -0.975 -1.307 1.633 1.00 96.50 102 PHE A O 1
ATOM 870 N N . LEU A 1 103 ? 0.561 -2.483 2.798 1.00 95.31 103 LEU A N 1
ATOM 871 C CA . LEU A 1 103 ? 1.514 -1.389 2.965 1.00 95.31 103 LEU A CA 1
ATOM 872 C C . LEU A 1 103 ? 2.836 -1.755 2.301 1.00 95.31 103 LEU A C 1
ATOM 874 O O . LEU A 1 103 ? 3.504 -2.671 2.753 1.00 95.31 103 LEU A O 1
ATOM 878 N N . LEU A 1 104 ? 3.233 -1.034 1.259 1.00 93.31 104 LEU A N 1
ATOM 879 C CA . LEU A 1 104 ? 4.572 -1.172 0.689 1.00 93.31 104 LEU A CA 1
ATOM 880 C C . LEU A 1 104 ? 5.336 0.136 0.860 1.00 93.31 104 LEU A C 1
ATOM 882 O O . LEU A 1 104 ? 4.747 1.214 0.939 1.00 93.31 104 LEU A O 1
ATOM 886 N N . GLY A 1 105 ? 6.653 0.041 0.889 1.00 89.69 105 GLY A N 1
ATOM 887 C CA . GLY A 1 105 ? 7.506 1.203 1.060 1.00 89.69 105 GLY A CA 1
ATOM 888 C C . GLY A 1 105 ? 8.970 0.893 0.844 1.00 89.69 105 GLY A C 1
ATOM 889 O O . GLY A 1 105 ? 9.355 -0.261 0.672 1.00 89.69 105 GLY A O 1
ATOM 890 N N . ILE A 1 106 ? 9.784 1.934 0.823 1.00 85.06 106 ILE A N 1
ATOM 891 C CA . ILE A 1 106 ? 11.238 1.807 0.758 1.00 85.06 106 ILE A CA 1
ATOM 892 C C . ILE A 1 106 ? 11.772 2.026 2.173 1.00 85.06 106 ILE A C 1
ATOM 894 O O . ILE A 1 106 ? 11.352 2.961 2.848 1.00 85.06 106 ILE A O 1
ATOM 898 N N . ASP A 1 107 ? 12.654 1.143 2.638 1.00 77.19 107 ASP A N 1
ATOM 899 C CA . ASP A 1 107 ? 13.265 1.229 3.967 1.00 77.19 107 ASP A CA 1
ATOM 900 C C . ASP A 1 107 ? 14.783 1.391 3.833 1.00 77.19 107 ASP A C 1
ATOM 902 O O . ASP A 1 107 ? 15.489 0.390 3.785 1.00 77.19 107 ASP A O 1
ATOM 906 N N . HIS A 1 108 ? 15.275 2.633 3.677 1.00 66.12 108 HIS A N 1
ATOM 907 C CA . HIS A 1 108 ? 16.638 3.067 4.042 1.00 66.12 108 HIS A CA 1
ATOM 908 C C . HIS A 1 108 ? 16.864 4.578 3.815 1.00 66.12 108 HIS A C 1
ATOM 910 O O . HIS A 1 108 ? 16.107 5.222 3.099 1.00 66.12 108 HIS A O 1
ATOM 916 N N . ASP A 1 109 ? 17.966 5.111 4.357 1.00 51.38 109 ASP A N 1
ATOM 917 C CA . ASP A 1 109 ? 18.362 6.536 4.420 1.00 51.38 109 ASP A CA 1
ATOM 918 C C . ASP A 1 109 ? 18.604 7.214 3.047 1.00 51.38 109 ASP A C 1
ATOM 920 O O . ASP A 1 109 ? 18.867 8.412 2.964 1.00 51.38 109 ASP A O 1
ATOM 924 N N . GLN A 1 110 ? 18.567 6.455 1.949 1.00 47.22 110 GLN A N 1
ATOM 925 C CA . GLN A 1 110 ? 19.040 6.892 0.637 1.00 47.22 110 GLN A CA 1
ATOM 926 C C . GLN A 1 110 ? 18.141 6.344 -0.480 1.00 47.22 110 GLN A C 1
ATOM 928 O O . GLN A 1 110 ? 18.510 5.461 -1.251 1.00 47.22 110 GLN A O 1
ATOM 933 N N . ALA A 1 111 ? 16.970 6.951 -0.664 1.00 51.69 111 ALA A N 1
ATOM 934 C CA . ALA A 1 111 ? 16.253 6.876 -1.940 1.00 51.69 111 ALA A CA 1
ATOM 935 C C . ALA A 1 111 ? 17.136 7.353 -3.131 1.00 51.69 111 ALA A C 1
ATOM 937 O O . ALA A 1 111 ? 16.844 7.062 -4.294 1.00 51.69 111 ALA A O 1
ATOM 938 N N . GLU A 1 112 ? 18.233 8.073 -2.850 1.00 49.81 112 GLU A N 1
ATOM 939 C CA . GLU A 1 112 ? 19.285 8.435 -3.807 1.00 49.81 112 GLU A CA 1
ATOM 940 C C . GLU A 1 112 ? 20.227 7.268 -4.168 1.00 49.81 112 GLU A C 1
ATOM 942 O O . GLU A 1 112 ? 20.650 7.192 -5.323 1.00 49.81 112 GLU A O 1
ATOM 947 N N . ASP A 1 113 ? 20.467 6.299 -3.277 1.00 52.62 113 ASP A N 1
ATOM 948 C CA . ASP A 1 113 ? 21.285 5.114 -3.587 1.00 52.62 113 ASP A CA 1
ATOM 949 C C . ASP A 1 113 ? 20.570 4.174 -4.569 1.00 52.62 113 ASP A C 1
ATOM 951 O O . ASP A 1 113 ? 21.203 3.606 -5.464 1.00 52.62 113 ASP A O 1
ATOM 955 N N . LEU A 1 114 ? 19.234 4.094 -4.518 1.00 53.12 114 LEU A N 1
ATOM 956 C CA . LEU A 1 114 ? 18.431 3.390 -5.531 1.00 53.12 114 LEU A CA 1
ATOM 957 C C . LEU A 1 114 ? 18.587 4.005 -6.933 1.00 53.12 114 LEU A C 1
ATOM 959 O O . LEU A 1 114 ? 18.566 3.281 -7.929 1.00 53.12 114 LEU A O 1
ATOM 963 N N . LYS A 1 115 ? 18.796 5.328 -7.028 1.00 51.81 115 LYS A N 1
ATOM 964 C CA . LYS A 1 115 ? 19.114 5.996 -8.306 1.00 51.81 115 LYS A CA 1
ATOM 965 C C . LYS A 1 115 ? 20.547 5.703 -8.753 1.00 51.81 115 LYS A C 1
ATOM 967 O O . LYS A 1 115 ? 20.799 5.579 -9.950 1.00 51.81 115 LYS A O 1
ATOM 972 N N . HIS A 1 116 ? 21.481 5.583 -7.809 1.00 49.72 116 HIS A N 1
ATOM 973 C CA . HIS A 1 116 ? 22.885 5.272 -8.091 1.00 49.72 116 HIS A CA 1
ATOM 974 C C . HIS A 1 116 ? 23.125 3.800 -8.471 1.00 49.72 116 HIS A C 1
ATOM 976 O O . HIS A 1 116 ? 24.052 3.511 -9.230 1.00 49.72 116 HIS A O 1
ATOM 982 N N . THR A 1 117 ? 22.264 2.875 -8.037 1.00 51.72 117 THR A N 1
ATOM 983 C CA . THR A 1 117 ? 22.426 1.418 -8.221 1.00 51.72 117 THR A CA 1
ATOM 984 C C . THR A 1 117 ? 21.909 0.908 -9.584 1.00 51.72 117 THR A C 1
ATOM 986 O O . THR A 1 117 ? 21.362 -0.176 -9.698 1.00 51.72 117 THR A O 1
ATOM 989 N N . GLN A 1 118 ? 22.151 1.644 -10.676 1.00 51.47 118 GLN A N 1
ATOM 990 C CA . GLN A 1 118 ? 21.836 1.268 -12.079 1.00 51.47 118 GLN A CA 1
ATOM 991 C C . GLN A 1 118 ? 20.383 1.445 -12.565 1.00 51.47 118 GLN A C 1
ATOM 993 O O . GLN A 1 118 ? 20.080 1.078 -13.703 1.00 51.47 118 GLN A O 1
ATOM 998 N N . ARG A 1 119 ? 19.484 2.072 -11.795 1.00 58.56 119 ARG A N 1
ATOM 999 C CA . ARG A 1 119 ? 18.106 2.357 -12.239 1.00 58.56 119 ARG A CA 1
ATOM 1000 C C . ARG A 1 119 ? 17.918 3.860 -12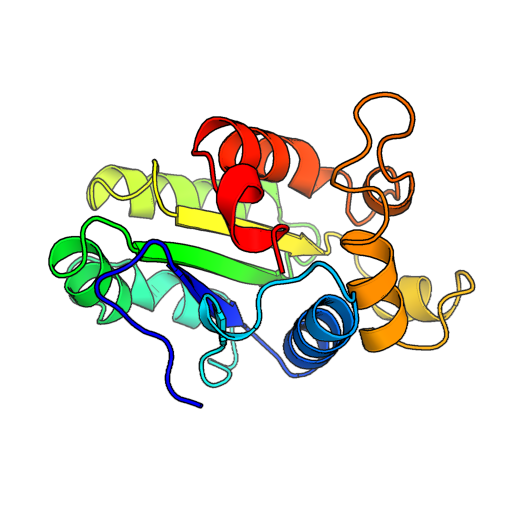.434 1.00 58.56 119 ARG A C 1
ATOM 1002 O O . ARG A 1 119 ? 17.724 4.611 -11.488 1.00 58.56 119 ARG A O 1
ATOM 1009 N N . ASN A 1 120 ? 17.959 4.304 -13.692 1.00 61.88 120 ASN A N 1
ATOM 1010 C CA . ASN A 1 120 ? 17.976 5.726 -14.078 1.00 61.88 120 ASN A CA 1
ATOM 1011 C C . ASN A 1 120 ? 16.770 6.561 -13.578 1.00 61.88 120 ASN A C 1
ATOM 1013 O O . ASN A 1 120 ? 16.813 7.789 -13.658 1.00 61.88 120 ASN A O 1
ATOM 1017 N N . SER A 1 121 ? 15.682 5.935 -13.102 1.00 77.12 121 SER A N 1
ATOM 1018 C CA . SER A 1 121 ? 14.509 6.622 -12.542 1.00 77.12 121 SER A CA 1
ATOM 1019 C C . SER A 1 121 ? 13.617 5.703 -11.690 1.00 77.12 121 SER A C 1
ATOM 1021 O O . SER A 1 121 ? 13.588 4.488 -11.897 1.00 77.12 121 SER A O 1
ATOM 1023 N N . PHE A 1 122 ? 12.803 6.293 -10.800 1.00 80.75 122 PHE A N 1
ATOM 1024 C CA . PHE A 1 122 ? 11.738 5.583 -10.068 1.00 80.75 122 PHE A CA 1
ATOM 1025 C C . PHE A 1 122 ? 10.702 4.942 -10.995 1.00 80.75 122 PHE A C 1
ATOM 1027 O O . PHE A 1 122 ? 10.138 3.904 -10.672 1.00 80.75 122 PHE A O 1
ATOM 1034 N N . GLU A 1 123 ? 10.468 5.535 -12.163 1.00 84.44 123 GLU A N 1
ATOM 1035 C CA . GLU A 1 123 ? 9.601 4.962 -13.192 1.00 84.44 123 GLU A CA 1
ATOM 1036 C C . GLU A 1 123 ? 10.192 3.668 -13.777 1.00 84.44 123 GLU A C 1
ATOM 1038 O O . GLU A 1 123 ? 9.489 2.670 -13.927 1.00 84.44 123 GLU A O 1
ATOM 1043 N N . SER A 1 124 ? 11.503 3.636 -14.033 1.00 82.94 124 SER A N 1
ATOM 1044 C CA . SER A 1 124 ? 12.180 2.416 -14.499 1.00 82.94 124 SER A CA 1
ATOM 1045 C C . SER A 1 124 ? 12.141 1.324 -13.428 1.00 82.94 124 SER A C 1
ATOM 1047 O O . SER A 1 124 ? 11.793 0.185 -13.730 1.00 82.94 124 SER A O 1
ATOM 1049 N N . LEU A 1 125 ? 12.406 1.697 -12.169 1.00 82.62 125 LEU A N 1
ATOM 1050 C CA . LEU A 1 125 ? 12.273 0.813 -11.008 1.00 82.62 125 LEU A CA 1
ATOM 1051 C C . LEU A 1 125 ? 10.847 0.258 -10.894 1.00 82.62 125 LEU A C 1
ATOM 1053 O O . LEU A 1 125 ? 10.667 -0.947 -10.778 1.00 82.62 125 LEU A O 1
ATOM 1057 N N . GLY A 1 126 ? 9.825 1.108 -10.992 1.00 84.56 126 GLY A N 1
ATOM 1058 C CA . GLY A 1 126 ? 8.427 0.692 -10.906 1.00 84.56 126 GLY A CA 1
ATOM 1059 C C . GLY A 1 126 ? 8.034 -0.341 -11.959 1.00 84.56 126 GLY A C 1
ATOM 1060 O O . GLY A 1 126 ? 7.347 -1.308 -11.634 1.00 84.56 126 GLY A O 1
ATOM 1061 N N . LYS A 1 127 ? 8.498 -0.164 -13.203 1.00 86.25 127 LYS A N 1
ATOM 1062 C CA . LYS A 1 127 ? 8.301 -1.141 -14.280 1.00 86.25 127 LYS A CA 1
ATOM 1063 C C . LYS A 1 127 ? 9.009 -2.455 -13.964 1.00 86.25 127 LYS A C 1
ATOM 1065 O O . LYS A 1 127 ? 8.400 -3.516 -14.058 1.00 86.25 127 LYS A O 1
ATOM 1070 N N . GLU A 1 128 ? 10.271 -2.378 -13.563 1.00 85.44 128 GLU A N 1
ATOM 1071 C CA . GLU A 1 128 ? 11.056 -3.564 -13.251 1.00 85.44 128 GLU A CA 1
ATOM 1072 C C . GLU A 1 128 ? 10.438 -4.347 -12.095 1.00 85.44 128 GLU A C 1
ATOM 1074 O O . GLU A 1 128 ? 10.337 -5.555 -12.208 1.00 85.44 128 GLU A O 1
ATOM 1079 N N . LEU A 1 129 ? 9.948 -3.689 -11.035 1.00 85.06 129 LEU A N 1
ATOM 1080 C CA . LEU A 1 129 ? 9.331 -4.337 -9.868 1.00 85.06 129 LEU A CA 1
ATOM 1081 C C . LEU A 1 129 ? 8.136 -5.224 -10.224 1.00 85.06 129 LEU A C 1
ATOM 1083 O O . LEU A 1 129 ? 7.917 -6.260 -9.593 1.00 85.06 129 LEU A O 1
ATOM 1087 N N . VAL A 1 130 ? 7.358 -4.836 -11.231 1.00 84.62 130 VAL A N 1
ATOM 1088 C CA . VAL A 1 130 ? 6.219 -5.631 -11.702 1.00 84.62 130 VAL A CA 1
ATOM 1089 C C . VAL A 1 130 ? 6.597 -6.634 -12.792 1.00 84.62 130 VAL A C 1
ATOM 1091 O O . VAL A 1 130 ? 5.930 -7.664 -12.932 1.00 84.62 130 VAL A O 1
ATOM 1094 N N . GLU A 1 131 ? 7.676 -6.388 -13.533 1.00 80.56 131 GLU A N 1
ATOM 1095 C CA . GLU A 1 131 ? 8.265 -7.376 -14.434 1.00 80.56 131 GLU A CA 1
ATOM 1096 C C . GLU A 1 131 ? 8.771 -8.574 -13.610 1.00 80.56 131 GLU A C 1
ATOM 1098 O O . GLU A 1 131 ? 9.376 -8.427 -12.556 1.00 80.56 131 GLU A O 1
ATOM 1103 N N . GLY A 1 132 ? 8.418 -9.800 -14.002 1.00 71.19 132 GLY A N 1
ATOM 1104 C CA . GLY A 1 132 ? 8.788 -11.012 -13.251 1.00 71.19 132 GLY A CA 1
ATOM 1105 C C . GLY A 1 132 ? 7.999 -11.279 -11.956 1.00 71.19 132 GLY A C 1
ATOM 1106 O O . GLY A 1 132 ? 8.190 -12.320 -11.338 1.00 71.19 132 GLY A O 1
ATOM 1107 N N . CYS A 1 133 ? 7.051 -10.422 -11.546 1.00 74.88 133 CYS A N 1
ATOM 1108 C CA . CYS A 1 133 ? 6.193 -10.698 -10.375 1.00 74.88 133 CYS A CA 1
ATOM 1109 C C . CYS A 1 133 ? 5.291 -11.939 -10.545 1.00 74.88 133 CYS A C 1
ATOM 1111 O O . CYS A 1 133 ? 4.855 -12.536 -9.555 1.00 74.88 133 CYS A O 1
ATOM 1113 N N . LEU A 1 134 ? 4.995 -12.293 -11.799 1.00 69.31 134 LEU A N 1
ATOM 1114 C CA . LEU A 1 134 ? 4.152 -13.423 -12.191 1.00 69.31 134 LEU A CA 1
ATOM 1115 C C . LEU A 1 134 ? 4.911 -14.726 -12.411 1.00 69.31 134 LEU A C 1
ATOM 1117 O O . LEU A 1 134 ? 4.261 -15.757 -12.547 1.00 69.31 134 LEU A O 1
ATOM 1121 N N . ASP A 1 135 ? 6.237 -14.677 -12.506 1.00 69.38 135 ASP A N 1
ATOM 1122 C CA . ASP A 1 135 ? 7.031 -15.861 -12.795 1.00 69.38 135 ASP A CA 1
ATOM 1123 C C . ASP A 1 135 ? 7.237 -16.656 -11.491 1.00 69.38 135 ASP A C 1
ATOM 1125 O O . ASP A 1 135 ? 7.887 -16.157 -10.566 1.00 69.38 135 ASP A O 1
ATOM 1129 N N . PRO A 1 136 ? 6.646 -17.860 -11.356 1.00 62.75 136 PRO A N 1
ATOM 1130 C CA . PRO A 1 136 ? 6.827 -18.690 -10.170 1.00 62.75 136 PRO A CA 1
ATOM 1131 C C . PRO A 1 136 ? 8.243 -19.272 -10.083 1.00 62.75 136 PRO A C 1
ATOM 1133 O O . PRO A 1 136 ? 8.681 -19.634 -8.994 1.00 62.75 136 PRO A O 1
ATOM 1136 N N . GLU A 1 137 ? 8.935 -19.389 -11.220 1.00 58.56 137 GLU A N 1
ATOM 1137 C CA . GLU A 1 137 ? 10.257 -20.001 -11.345 1.00 58.56 137 GLU A CA 1
ATOM 1138 C C . GLU A 1 137 ? 11.373 -18.957 -11.223 1.00 58.56 137 GLU A C 1
ATOM 1140 O O . GLU A 1 137 ? 12.443 -19.255 -10.694 1.00 58.56 137 GLU A O 1
ATOM 1145 N N . CYS A 1 138 ? 11.111 -17.720 -11.654 1.00 56.62 138 CYS A N 1
ATOM 1146 C CA . CYS A 1 138 ? 12.055 -16.609 -11.594 1.00 56.62 138 CYS A CA 1
ATOM 1147 C C . CYS A 1 138 ? 11.456 -15.393 -10.861 1.00 56.62 138 CYS A C 1
ATOM 1149 O O . CYS A 1 138 ? 11.130 -14.383 -11.495 1.00 56.62 138 CYS A O 1
ATOM 1151 N N . PRO A 1 139 ? 11.307 -15.453 -9.522 1.00 67.25 139 PRO A N 1
ATOM 1152 C CA . PRO A 1 139 ? 10.813 -14.324 -8.749 1.00 67.25 139 PRO A CA 1
ATOM 1153 C C . PRO A 1 139 ? 11.721 -13.115 -8.966 1.00 67.25 139 PRO A C 1
ATOM 1155 O O . PRO A 1 139 ? 12.946 -13.217 -8.888 1.00 67.25 139 PRO A O 1
ATOM 1158 N N . ASN A 1 140 ? 11.109 -11.967 -9.245 1.00 76.44 140 ASN A N 1
ATOM 1159 C CA . ASN A 1 140 ? 11.837 -10.743 -9.533 1.00 76.44 140 ASN A CA 1
ATOM 1160 C C . ASN A 1 140 ? 12.830 -10.388 -8.409 1.00 76.44 140 ASN A C 1
ATOM 1162 O O . ASN A 1 140 ? 12.436 -10.039 -7.292 1.00 76.44 140 ASN A O 1
ATOM 1166 N N . SER A 1 141 ? 14.122 -10.450 -8.740 1.00 77.06 141 SER A N 1
ATOM 1167 C CA . SER A 1 141 ? 15.228 -10.208 -7.817 1.00 77.06 141 SER A CA 1
ATOM 1168 C C . SER A 1 141 ? 15.301 -8.768 -7.313 1.00 77.06 141 SER A C 1
ATOM 1170 O O . SER A 1 141 ? 15.938 -8.545 -6.289 1.00 77.06 141 SER A O 1
ATOM 1172 N N . ALA A 1 142 ? 14.627 -7.814 -7.965 1.00 78.94 142 ALA A N 1
ATOM 1173 C CA . ALA A 1 142 ? 14.506 -6.436 -7.486 1.00 78.94 142 ALA A CA 1
ATOM 1174 C C . ALA A 1 142 ? 13.932 -6.369 -6.060 1.00 78.94 142 ALA A C 1
ATOM 1176 O O . ALA A 1 142 ? 14.351 -5.550 -5.251 1.00 78.94 142 ALA A O 1
ATOM 1177 N N . TRP A 1 143 ? 13.023 -7.285 -5.708 1.00 82.69 143 TRP A N 1
ATOM 1178 C CA . TRP A 1 143 ? 12.447 -7.366 -4.360 1.00 82.69 143 TRP A CA 1
ATOM 1179 C C . TRP A 1 143 ? 13.387 -7.976 -3.309 1.00 82.69 143 TRP A C 1
ATOM 1181 O O . TRP A 1 143 ? 13.047 -8.001 -2.125 1.00 82.69 143 TRP A O 1
ATOM 1191 N N . ASN A 1 144 ? 14.548 -8.492 -3.721 1.00 79.94 144 ASN A N 1
ATOM 1192 C CA . ASN A 1 144 ? 15.593 -8.970 -2.812 1.00 79.94 144 ASN A CA 1
ATOM 1193 C C . ASN A 1 144 ? 16.614 -7.879 -2.469 1.00 79.94 144 ASN A C 1
ATOM 1195 O O . ASN A 1 144 ? 17.475 -8.117 -1.622 1.00 79.94 144 ASN A O 1
ATOM 1199 N N . GLU A 1 145 ? 16.531 -6.707 -3.107 1.00 80.56 145 GLU A N 1
ATOM 1200 C CA . GLU A 1 145 ? 17.348 -5.557 -2.733 1.00 80.56 145 GLU A CA 1
ATOM 1201 C C . GLU A 1 145 ? 17.047 -5.141 -1.290 1.00 80.56 145 GLU A C 1
ATOM 1203 O O . GLU A 1 145 ? 15.905 -5.207 -0.827 1.00 80.56 145 GLU A O 1
ATOM 1208 N N . GLU A 1 146 ? 18.087 -4.718 -0.571 1.00 79.50 146 GLU A N 1
ATOM 1209 C CA . GLU A 1 146 ? 18.039 -4.437 0.868 1.00 79.50 146 GLU A CA 1
ATOM 1210 C C . GLU A 1 146 ? 16.885 -3.496 1.242 1.00 79.50 146 GLU A C 1
ATOM 1212 O O . GLU A 1 146 ? 16.125 -3.790 2.163 1.00 79.50 146 GLU A O 1
ATOM 1217 N N . HIS A 1 147 ? 16.685 -2.450 0.440 1.00 80.31 147 HIS A N 1
ATOM 1218 C CA . HIS A 1 147 ? 15.689 -1.395 0.651 1.00 80.31 147 HIS A CA 1
ATOM 1219 C C . HIS A 1 147 ? 14.238 -1.821 0.382 1.00 80.31 147 HIS A C 1
ATOM 1221 O O . HIS A 1 147 ? 13.304 -1.110 0.751 1.00 80.31 147 HIS A O 1
ATOM 1227 N N . LEU A 1 148 ? 14.035 -2.949 -0.306 1.00 83.81 148 LEU A N 1
ATOM 1228 C CA . LEU A 1 148 ? 12.721 -3.444 -0.726 1.00 83.81 148 LEU A CA 1
ATOM 1229 C C . LEU A 1 148 ? 12.359 -4.783 -0.088 1.00 83.81 148 LEU A C 1
ATOM 1231 O O . LEU A 1 148 ? 11.196 -5.187 -0.142 1.00 83.81 148 LEU A O 1
ATOM 1235 N N . ARG A 1 149 ? 13.322 -5.458 0.546 1.00 85.38 149 ARG A N 1
ATOM 1236 C CA . ARG A 1 149 ? 13.140 -6.767 1.180 1.00 85.38 149 ARG A CA 1
ATOM 1237 C C . ARG A 1 149 ? 12.055 -6.759 2.259 1.00 85.38 149 ARG A C 1
ATOM 1239 O O . ARG A 1 149 ? 11.377 -7.768 2.445 1.00 85.38 149 ARG A O 1
ATOM 1246 N N . CYS A 1 150 ? 11.848 -5.630 2.937 1.00 86.94 150 CYS A N 1
ATOM 1247 C CA . CYS A 1 150 ? 10.786 -5.465 3.934 1.00 86.94 150 CYS A CA 1
ATOM 1248 C C . CYS A 1 150 ? 9.375 -5.724 3.359 1.00 86.94 150 CYS A C 1
ATOM 1250 O O . CYS A 1 150 ? 8.498 -6.220 4.062 1.00 86.94 150 CYS A O 1
ATOM 1252 N N . ASN A 1 151 ? 9.179 -5.505 2.056 1.00 89.94 151 ASN A N 1
ATOM 1253 C CA . ASN A 1 151 ? 7.894 -5.658 1.374 1.00 89.94 151 ASN A CA 1
ATOM 1254 C C . ASN A 1 151 ? 7.489 -7.111 1.085 1.00 89.94 151 ASN A C 1
ATOM 1256 O O . ASN A 1 151 ? 6.344 -7.356 0.699 1.00 89.94 151 ASN A O 1
ATOM 1260 N N . GLN A 1 152 ? 8.394 -8.085 1.228 1.00 87.62 152 GLN A N 1
ATOM 1261 C CA . GLN A 1 152 ? 8.149 -9.467 0.787 1.00 87.62 152 GLN A CA 1
ATOM 1262 C C . GLN A 1 152 ? 6.907 -10.084 1.441 1.00 87.62 152 GLN A C 1
ATOM 1264 O O . GLN A 1 152 ? 6.063 -10.661 0.753 1.00 87.62 152 GLN A O 1
ATOM 1269 N N . THR A 1 153 ? 6.742 -9.879 2.749 1.00 90.06 153 THR A N 1
ATOM 1270 C CA . THR A 1 153 ? 5.577 -10.362 3.506 1.00 90.06 153 THR A CA 1
ATOM 1271 C C . THR A 1 153 ? 4.263 -9.813 2.943 1.00 90.06 153 THR A C 1
ATOM 1273 O O . THR A 1 153 ? 3.277 -10.542 2.809 1.00 90.06 153 THR A O 1
ATOM 1276 N N . GLU A 1 154 ? 4.243 -8.535 2.568 1.00 92.56 154 GLU A N 1
ATOM 1277 C CA . GLU A 1 154 ? 3.054 -7.877 2.026 1.00 92.56 154 GLU A CA 1
ATOM 1278 C C . GLU A 1 154 ? 2.753 -8.334 0.603 1.00 92.56 154 GLU A C 1
ATOM 1280 O O . GLU A 1 154 ? 1.597 -8.598 0.275 1.00 92.56 154 GLU A O 1
ATOM 1285 N N . ILE A 1 155 ? 3.779 -8.537 -0.224 1.00 89.88 155 ILE A N 1
ATOM 1286 C CA . ILE A 1 155 ? 3.624 -9.091 -1.574 1.00 89.88 155 ILE A CA 1
ATOM 1287 C C . ILE A 1 155 ? 3.023 -10.497 -1.514 1.00 89.88 155 ILE A C 1
ATOM 1289 O O . ILE A 1 155 ? 2.113 -10.820 -2.281 1.00 89.88 155 ILE A O 1
ATOM 1293 N N . GLU A 1 156 ? 3.476 -11.339 -0.586 1.00 89.38 156 GLU A N 1
ATOM 1294 C CA . GLU A 1 156 ? 2.870 -12.652 -0.371 1.00 89.38 156 GLU A CA 1
ATOM 1295 C C . GLU A 1 156 ? 1.407 -12.550 0.063 1.00 89.38 156 GLU A C 1
ATOM 1297 O O . GLU A 1 156 ? 0.566 -13.320 -0.413 1.00 89.38 156 GLU A O 1
ATOM 1302 N N . ARG A 1 157 ? 1.074 -11.594 0.939 1.00 93.69 157 ARG A N 1
ATOM 1303 C CA . ARG A 1 157 ? -0.317 -11.329 1.325 1.00 93.69 157 ARG A CA 1
ATOM 1304 C C . ARG A 1 157 ? -1.156 -10.877 0.130 1.00 93.69 157 ARG A C 1
ATOM 1306 O O . ARG A 1 157 ? -2.267 -11.376 -0.032 1.00 93.69 157 ARG A O 1
ATOM 1313 N N . MET A 1 158 ? -0.629 -10.013 -0.736 1.00 92.38 158 MET A N 1
ATOM 1314 C CA . MET A 1 158 ? -1.304 -9.583 -1.967 1.00 92.38 158 MET A CA 1
ATOM 1315 C C . MET A 1 158 ? -1.559 -10.763 -2.914 1.00 92.38 158 MET A C 1
ATOM 1317 O O . MET A 1 158 ? -2.651 -10.882 -3.473 1.00 92.38 158 MET A O 1
ATOM 1321 N N . LYS A 1 159 ? -0.582 -11.668 -3.067 1.00 89.38 159 LYS A N 1
ATOM 1322 C CA . LYS A 1 159 ? -0.741 -12.905 -3.848 1.00 89.38 159 LYS A CA 1
ATOM 1323 C C . LYS A 1 159 ? -1.834 -13.800 -3.258 1.00 89.38 159 LYS A C 1
ATOM 1325 O O . LYS A 1 159 ? -2.731 -14.210 -3.985 1.00 89.38 159 LYS A O 1
ATOM 1330 N N . LYS A 1 160 ? -1.808 -14.046 -1.942 1.00 91.12 160 LYS A N 1
ATOM 1331 C CA . LYS A 1 160 ? -2.816 -14.860 -1.231 1.00 91.12 160 LYS A CA 1
ATOM 1332 C C . LYS A 1 160 ? -4.224 -14.259 -1.287 1.00 91.12 160 LYS A C 1
ATOM 1334 O O . LYS A 1 160 ? -5.196 -15.004 -1.290 1.00 91.12 160 LYS A O 1
ATOM 1339 N N . ALA A 1 161 ? -4.334 -12.935 -1.350 1.00 90.81 161 ALA A N 1
ATOM 1340 C CA . ALA A 1 161 ? -5.601 -12.229 -1.531 1.00 90.81 161 ALA A CA 1
ATOM 1341 C C . ALA A 1 161 ? -6.102 -12.224 -2.992 1.00 90.81 161 ALA A C 1
ATOM 1343 O O . ALA A 1 161 ? -7.154 -11.655 -3.277 1.00 90.81 161 ALA A O 1
ATOM 1344 N N . GLY A 1 162 ? -5.368 -12.840 -3.926 1.00 89.88 162 GLY A N 1
ATOM 1345 C CA . GLY A 1 162 ? -5.779 -12.985 -5.322 1.00 89.88 162 GLY A CA 1
ATOM 1346 C C . GLY A 1 162 ? -5.586 -11.729 -6.175 1.00 89.88 162 GLY A C 1
ATOM 1347 O O . GLY A 1 162 ? -6.095 -11.678 -7.290 1.00 89.88 162 GLY A O 1
ATOM 1348 N N . LEU A 1 163 ? -4.848 -10.704 -5.712 1.00 89.81 163 LEU A N 1
ATOM 1349 C CA . LEU A 1 163 ? -4.634 -9.475 -6.502 1.00 89.81 163 LEU A CA 1
ATOM 1350 C C . LEU A 1 163 ? -3.972 -9.786 -7.850 1.00 89.81 163 LEU A C 1
ATOM 1352 O O . LEU A 1 163 ? -4.314 -9.204 -8.877 1.00 89.81 163 LEU A O 1
ATOM 1356 N N . PHE A 1 164 ? -3.029 -10.725 -7.851 1.00 87.94 164 PHE A N 1
ATOM 1357 C CA . PHE A 1 164 ? -2.214 -11.032 -9.022 1.00 87.94 164 PHE A CA 1
ATOM 1358 C C . PHE A 1 164 ? -3.026 -11.724 -10.128 1.00 87.94 164 PHE A C 1
ATOM 1360 O O . PHE A 1 164 ? -2.646 -11.650 -11.294 1.00 87.94 164 PHE A O 1
ATOM 1367 N N . GLU A 1 165 ? -4.170 -12.322 -9.779 1.00 87.06 165 GLU A N 1
ATOM 1368 C CA . GLU A 1 165 ? -5.062 -13.027 -10.704 1.00 87.06 165 GLU A CA 1
ATOM 1369 C C . GLU A 1 165 ? -5.833 -12.093 -11.637 1.00 87.06 165 GLU A C 1
ATOM 1371 O O . GLU A 1 165 ? -6.403 -12.558 -12.609 1.00 87.06 165 GLU A O 1
ATOM 1376 N N . TRP A 1 166 ? -5.893 -10.788 -11.368 1.00 87.81 166 TRP A N 1
ATOM 1377 C CA . TRP A 1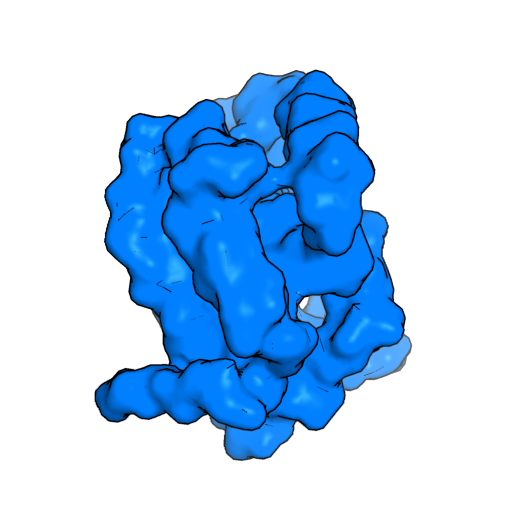 166 ? -6.604 -9.828 -12.226 1.00 87.81 166 TRP A CA 1
ATOM 1378 C C . TRP A 1 166 ? -5.793 -8.565 -12.508 1.00 87.81 166 TRP A C 1
ATOM 1380 O O . TRP A 1 166 ? -6.002 -7.913 -13.532 1.00 87.81 166 TRP A O 1
ATOM 1390 N N . LEU A 1 167 ? -4.836 -8.227 -11.641 1.00 85.00 167 LEU A N 1
ATOM 1391 C CA . LEU A 1 167 ? -3.975 -7.060 -11.816 1.00 85.00 167 LEU A CA 1
ATOM 1392 C C . LEU A 1 167 ? -3.009 -7.225 -12.997 1.00 85.00 167 LEU A C 1
ATOM 1394 O O . LEU A 1 167 ? -2.642 -6.232 -13.621 1.00 85.00 167 LEU A O 1
ATOM 1398 N N . PHE A 1 168 ? -2.645 -8.468 -13.329 1.00 81.56 168 PHE A N 1
ATOM 1399 C CA . PHE A 1 168 ? -1.651 -8.791 -14.354 1.00 81.56 168 PHE A CA 1
ATOM 1400 C C . PHE A 1 168 ? -2.199 -9.566 -15.570 1.00 81.56 168 PHE A C 1
ATOM 1402 O O . PHE A 1 168 ? -1.435 -10.198 -16.302 1.00 81.56 168 PHE A O 1
ATOM 1409 N N . LEU A 1 169 ? -3.517 -9.554 -15.782 1.00 71.69 169 LEU A N 1
ATOM 1410 C CA . LEU A 1 169 ? -4.172 -10.215 -16.922 1.00 71.69 169 LEU A CA 1
ATOM 1411 C C . LEU A 1 169 ? -4.554 -9.234 -18.047 1.00 71.69 169 LEU A C 1
ATOM 1413 O O . LEU A 1 169 ? -5.582 -9.435 -18.694 1.00 71.69 169 LEU A O 1
ATOM 1417 N N . ALA A 1 170 ? -3.804 -8.138 -18.222 1.00 59.28 170 ALA A N 1
ATOM 1418 C CA . ALA A 1 170 ? -4.124 -7.131 -19.242 1.00 59.28 170 ALA A CA 1
ATOM 1419 C C . ALA A 1 170 ? -4.049 -7.672 -20.677 1.00 59.28 170 ALA A C 1
ATOM 1421 O O . ALA A 1 170 ? -3.145 -8.493 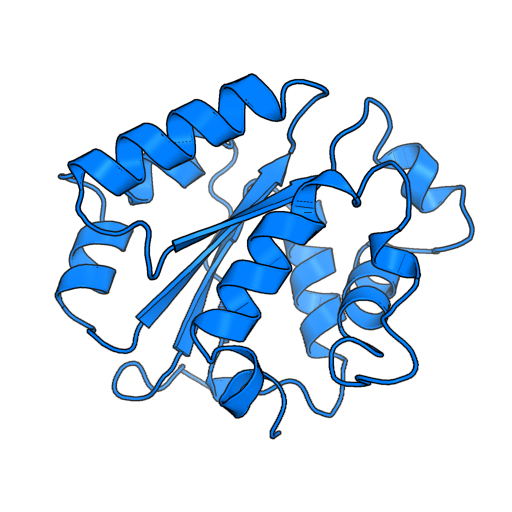-20.963 1.00 59.28 170 ALA A O 1
#

pLDDT: mean 83.65, std 11.78, range [47.22, 96.5]

Nearest PDB structures (foldseek):
  8uy2-assembly1_A  TM=3.581E-01  e=1.362E-01  Thermochaetoides thermophila DSM 1495
  8uy2-assembly1_D  TM=3.576E-01  e=2.854E-01  Thermochaetoides thermophila DSM 1495
  7xhj-assembly1_B  TM=2.881E-01  e=3.804E+00  Deinococcus radiodurans R1 = A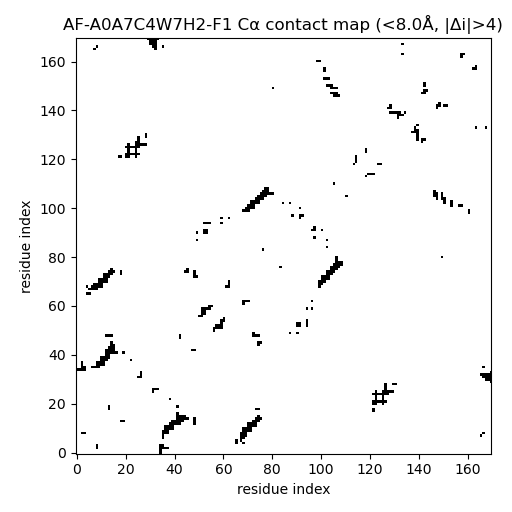TCC 13939 = DSM 20539
  4xsu-assembly1_B  TM=2.327E-01  e=2.795E+00  Nostoc sp. PCC 7120 = FACHB-418
  4xsu-assembly1_A  TM=3.058E-01  e=5.857E+00  Nostoc sp. PCC 7120 = FACHB-418

Radius of gyration: 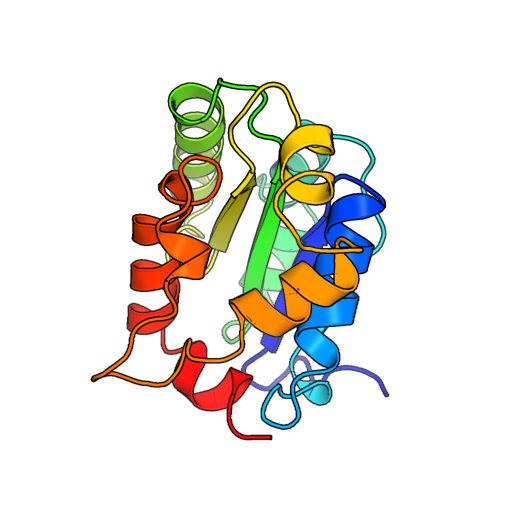15.11 Å; Cα contacts (8 Å, |Δi|>4): 277; chains: 1; bounding box: 42×35×35 Å

Organism: NCBI:txid340467

Secondary structure (DSSP, 8-state):
----TTSSEEEEEESSHHHHHHHHHHHTSTTS-GGGEEEPPP-SSHHHHHHTTSTT-HHHHHHHH-TTEEEEEEEE-TT-HHHHHHHHHHHHHHTT-GGGEEEEEE-SS-HHHHHHTT-S-HHHHHHHHHTTTT-SSS--GGGGSTTTGGGHHHHHHHHHTTTHHHHT--

Solvent-accessible surface area (backbone atoms only — not comparable to full-atom values): 9103 Å² total; per-residue (Å²): 134,82,53,56,70,90,42,69,28,39,39,35,41,28,20,47,70,64,54,48,35,20,55,52,14,31,55,68,34,78,37,36,29,68,58,36,49,47,75,55,74,67,55,73,38,54,66,56,55,52,47,27,47,34,92,88,15,65,52,37,54,48,44,70,73,26,79,51,41,31,39,40,39,40,30,78,30,75,71,34,49,72,64,57,50,49,52,51,50,54,45,22,58,76,57,73,40,47,90,44,47,43,67,42,49,47,42,49,98,45,79,62,52,58,47,70,70,80,30,93,38,50,30,57,45,20,23,51,61,56,45,41,64,82,38,90,88,53,63,40,64,69,50,66,38,81,43,32,40,82,29,50,68,43,52,53,48,41,50,76,65,49,48,60,76,58,45,52,67,79

Foldseek 3Di:
DEAPLQAQAEEEEEADPLVVLLQLLLVVAPLFDPNRYHYDDHQNAQVSLLQLLAPPHVVLVSCVVRVSYAYEYEDACAQPLVPSVVVSVVSCVVSVNVLRYFYFYFHDPPPPVVCVVPQVGSSSLSNQQNVQCPPPPRRRCSCVPPRNVSRPVRSVSCVVSCVCVRRRRD

Mean predicted aligned error: 6.17 Å